Protein AF-A0A7K3XQ22-F1 (afdb_monomer_lite)

Secondary structure (DSSP, 8-state):
--------------GGGB-TTS-B-GGGTT-EEEETTTEEEE------BPPPBTTBPPPB--TTGGGS---

pLDDT: mean 87.52, std 15.36, range [39.09, 98.31]

Foldseek 3Di:
DDDDDDDDDDDDDDVVQQDPLRHGNCLVDQDWDDDPDDDIDRDDDPFDWDDDDPPDDTDTDDSVVSVPDDD

Structure (mmCIF, N/CA/C/O backbone):
data_AF-A0A7K3XQ22-F1
#
_entry.id   AF-A0A7K3XQ22-F1
#
loop_
_atom_site.group_PDB
_atom_site.id
_atom_site.type_symbol
_atom_site.label_atom_id
_atom_site.label_alt_id
_atom_site.label_comp_id
_atom_site.label_asym_id
_atom_site.label_entity_id
_atom_site.label_seq_id
_atom_site.pdbx_PDB_ins_code
_atom_site.Cartn_x
_atom_site.Cartn_y
_atom_site.Cartn_z
_atom_site.occupancy
_atom_site.B_iso_or_equiv
_atom_site.auth_seq_id
_atom_site.auth_comp_id
_atom_site.auth_asym_id
_atom_site.auth_atom_id
_atom_site.pdbx_PDB_model_num
ATOM 1 N N . THR A 1 1 ? -13.867 21.294 -8.964 1.00 90.81 1 THR A N 1
ATOM 2 C CA . THR A 1 1 ? -12.995 20.472 -8.100 1.00 90.81 1 THR A CA 1
ATOM 3 C C . THR A 1 1 ? -12.432 21.329 -6.992 1.00 90.81 1 THR A C 1
ATOM 5 O O . THR A 1 1 ? -12.116 22.481 -7.260 1.00 90.81 1 THR A O 1
ATOM 8 N N . ILE A 1 2 ? -12.331 20.797 -5.774 1.00 97.06 2 ILE A N 1
ATOM 9 C CA . ILE A 1 2 ? -11.715 21.454 -4.611 1.00 97.06 2 ILE A CA 1
ATOM 10 C C . ILE A 1 2 ? -10.655 20.492 -4.063 1.00 97.06 2 ILE A C 1
ATOM 12 O O . ILE A 1 2 ? -10.914 19.291 -4.008 1.00 97.06 2 ILE A O 1
ATOM 16 N N . LEU A 1 3 ? -9.480 21.001 -3.683 1.00 97.00 3 LEU A N 1
ATOM 17 C CA . LEU A 1 3 ? -8.424 20.224 -3.027 1.00 97.00 3 LEU A CA 1
ATOM 18 C C . LEU A 1 3 ? -8.447 20.506 -1.521 1.00 97.00 3 LEU A C 1
ATOM 20 O O . LEU A 1 3 ? -8.325 21.659 -1.111 1.00 97.00 3 LEU A O 1
ATOM 24 N N . ILE A 1 4 ? -8.593 19.457 -0.713 1.00 97.25 4 ILE A N 1
ATOM 25 C CA . ILE A 1 4 ? -8.568 19.528 0.753 1.00 97.25 4 ILE A CA 1
ATOM 26 C C . ILE A 1 4 ? -7.213 19.003 1.237 1.00 97.25 4 ILE A C 1
ATOM 28 O O . ILE A 1 4 ? -6.786 17.932 0.812 1.00 97.25 4 ILE A O 1
ATOM 32 N N . ILE A 1 5 ? -6.553 19.743 2.132 1.00 97.75 5 ILE A N 1
ATOM 33 C CA . ILE A 1 5 ? -5.294 19.340 2.774 1.00 97.75 5 ILE A CA 1
ATOM 34 C C . ILE A 1 5 ? -5.570 19.124 4.262 1.00 97.75 5 ILE A C 1
ATOM 36 O O . ILE A 1 5 ? -6.034 20.034 4.945 1.00 97.75 5 ILE A O 1
ATOM 40 N N . GLY A 1 6 ? -5.277 17.924 4.758 1.00 96.75 6 GLY A N 1
ATOM 41 C CA . GLY A 1 6 ? -5.409 17.552 6.165 1.00 96.75 6 GLY A CA 1
ATOM 42 C C . GLY A 1 6 ? -4.185 16.777 6.643 1.00 96.75 6 GLY A C 1
ATOM 43 O O . GLY A 1 6 ? -3.445 16.219 5.835 1.00 96.75 6 GLY A O 1
ATOM 44 N N . SER A 1 7 ? -3.973 16.754 7.958 1.00 98.00 7 SER A N 1
ATOM 45 C CA . SER A 1 7 ? -2.907 15.980 8.599 1.00 98.00 7 SER A CA 1
ATOM 46 C C . SER A 1 7 ? -3.510 14.811 9.370 1.00 98.00 7 SER A C 1
ATOM 48 O O . SER A 1 7 ? -4.430 15.007 10.170 1.00 98.00 7 SER A O 1
ATOM 50 N N . LEU A 1 8 ? -2.988 13.608 9.141 1.00 96.44 8 LEU A N 1
ATOM 51 C CA . LEU A 1 8 ? -3.400 12.401 9.849 1.00 96.44 8 LEU A CA 1
ATOM 52 C C . LEU A 1 8 ? -3.018 12.502 11.337 1.00 96.44 8 LEU A C 1
ATOM 54 O O . LEU A 1 8 ? -1.873 12.811 11.653 1.00 96.44 8 LEU A O 1
ATOM 58 N N . GLN A 1 9 ? -3.968 12.240 12.241 1.00 98.31 9 GLN A N 1
ATOM 59 C CA . GLN A 1 9 ? -3.741 12.292 13.697 1.00 98.31 9 GLN A CA 1
ATOM 60 C C . GLN A 1 9 ? -3.644 10.901 14.336 1.00 98.31 9 GLN A C 1
ATOM 62 O O . GLN A 1 9 ? -2.839 10.687 15.236 1.00 98.31 9 GLN A O 1
ATOM 67 N N . SER A 1 10 ? -4.453 9.951 13.871 1.00 97.38 10 SER A N 1
ATOM 68 C CA . SER A 1 10 ? -4.459 8.560 14.327 1.00 97.38 10 SER A CA 1
ATOM 69 C C . SER A 1 10 ? -5.053 7.650 13.248 1.00 97.38 10 SER A C 1
ATOM 71 O O . SER A 1 10 ? -5.752 8.123 12.349 1.00 97.38 10 SER A O 1
ATOM 73 N N . ILE A 1 11 ? -4.755 6.350 13.330 1.00 95.19 11 ILE A N 1
ATOM 74 C CA . ILE A 1 11 ? -5.347 5.290 12.502 1.00 95.19 11 ILE A CA 1
ATOM 75 C C . ILE A 1 11 ? -5.848 4.199 13.448 1.00 95.19 11 ILE A C 1
ATOM 77 O O . ILE A 1 11 ? -5.130 3.806 14.365 1.00 95.19 11 ILE A O 1
ATOM 81 N N . GLU A 1 12 ? -7.052 3.698 13.201 1.00 95.94 12 GLU A N 1
ATOM 82 C CA . GLU A 1 12 ? -7.557 2.456 13.780 1.00 95.94 12 GLU A CA 1
ATOM 83 C C . GLU A 1 12 ? -7.514 1.379 12.693 1.00 95.94 12 GLU A C 1
ATOM 85 O O . GLU A 1 12 ? -8.013 1.591 11.586 1.00 95.94 12 GLU A O 1
ATOM 90 N N . LEU A 1 13 ? -6.866 0.252 12.977 1.00 94.44 13 LEU A N 1
ATOM 91 C CA . LEU A 1 13 ? -6.749 -0.863 12.045 1.00 94.44 13 LEU A CA 1
ATOM 92 C C . LEU A 1 13 ? -6.704 -2.198 12.791 1.00 94.44 13 LEU A C 1
ATOM 94 O O . LEU A 1 13 ? -6.339 -2.260 13.963 1.00 94.44 13 LEU A O 1
ATOM 98 N N . ASN A 1 14 ? -7.037 -3.272 12.081 1.00 95.56 14 ASN A N 1
ATOM 99 C CA . ASN A 1 14 ? -6.848 -4.634 12.559 1.00 95.56 14 ASN A CA 1
ATOM 100 C C . ASN A 1 14 ? -5.343 -4.947 12.651 1.00 95.56 14 ASN A C 1
ATOM 102 O O . ASN A 1 14 ? -4.627 -4.875 11.656 1.00 95.56 14 ASN A O 1
ATOM 106 N N . GLU A 1 15 ? -4.841 -5.329 13.824 1.00 94.12 15 GLU A N 1
ATOM 107 C CA . GLU A 1 15 ? -3.411 -5.632 13.993 1.00 94.12 15 GLU A CA 1
ATOM 108 C C . GLU A 1 15 ? -2.947 -6.805 13.112 1.00 94.12 15 GLU A C 1
ATOM 110 O O . GLU A 1 15 ? -1.793 -6.853 12.697 1.00 94.12 15 GLU A O 1
ATOM 115 N N . ASN A 1 16 ? -3.853 -7.713 12.730 1.00 94.88 16 ASN A N 1
ATOM 116 C CA . ASN A 1 16 ? -3.528 -8.890 11.915 1.00 94.88 16 ASN A CA 1
ATOM 117 C C . ASN A 1 16 ? -3.143 -8.563 10.461 1.00 94.88 16 ASN A C 1
ATOM 119 O O . ASN A 1 16 ? -2.619 -9.430 9.749 1.00 94.88 16 ASN A O 1
ATOM 123 N N . ILE A 1 17 ? -3.419 -7.338 10.004 1.00 94.50 17 ILE A N 1
ATOM 124 C CA . ILE A 1 17 ? -3.022 -6.875 8.670 1.00 94.50 17 ILE A CA 1
ATOM 125 C C . ILE A 1 17 ? -1.763 -6.012 8.690 1.00 94.50 17 ILE A C 1
ATOM 127 O O . ILE A 1 17 ? -1.272 -5.661 7.619 1.00 94.50 17 ILE A O 1
ATOM 131 N N . LEU A 1 18 ? -1.227 -5.692 9.871 1.00 94.50 18 LEU A N 1
ATOM 132 C CA . LEU A 1 18 ? -0.013 -4.902 10.027 1.00 94.50 18 LEU A CA 1
ATOM 133 C C . LEU A 1 18 ? 1.217 -5.816 10.073 1.00 94.50 18 LEU A C 1
ATOM 135 O O . LEU A 1 18 ? 1.406 -6.603 10.996 1.00 94.50 18 LEU A O 1
ATOM 139 N N . GLY A 1 19 ? 2.070 -5.703 9.063 1.00 90.50 19 GLY A N 1
ATOM 140 C CA . GLY A 1 19 ? 3.394 -6.308 9.050 1.00 90.50 19 GLY A CA 1
ATOM 141 C C . GLY A 1 19 ? 4.349 -5.602 10.013 1.00 90.50 19 GLY A C 1
ATOM 142 O O . GLY A 1 19 ? 4.213 -4.411 10.291 1.00 90.50 19 GLY A O 1
ATOM 143 N N . ASN A 1 20 ? 5.371 -6.329 10.472 1.00 89.88 20 ASN A N 1
ATOM 144 C CA . ASN A 1 20 ? 6.406 -5.809 11.379 1.00 89.88 20 ASN A CA 1
ATOM 145 C C . ASN A 1 20 ? 7.177 -4.605 10.811 1.00 89.88 20 ASN A C 1
ATOM 147 O O . ASN A 1 20 ? 7.767 -3.836 11.561 1.00 89.88 20 ASN A O 1
ATOM 151 N N . ASP A 1 21 ? 7.189 -4.453 9.489 1.00 88.44 21 ASP A N 1
ATOM 152 C CA . ASP A 1 21 ? 7.823 -3.353 8.766 1.00 88.44 21 ASP A CA 1
ATOM 153 C C . ASP A 1 21 ? 6.852 -2.198 8.449 1.00 88.44 21 ASP A C 1
ATOM 1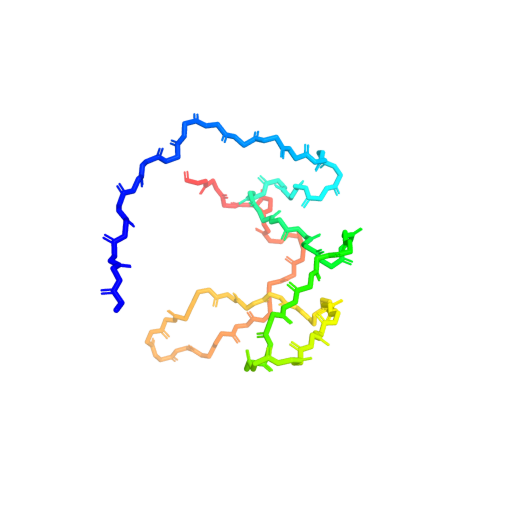55 O O . ASP A 1 21 ? 7.179 -1.302 7.671 1.00 88.44 21 ASP A O 1
ATOM 159 N N . GLY A 1 22 ? 5.643 -2.233 9.017 1.00 91.19 22 GLY A N 1
ATOM 160 C CA . GLY A 1 22 ? 4.585 -1.251 8.787 1.00 91.19 22 GLY A CA 1
ATOM 161 C C . GLY A 1 22 ? 3.771 -1.480 7.511 1.00 91.19 22 GLY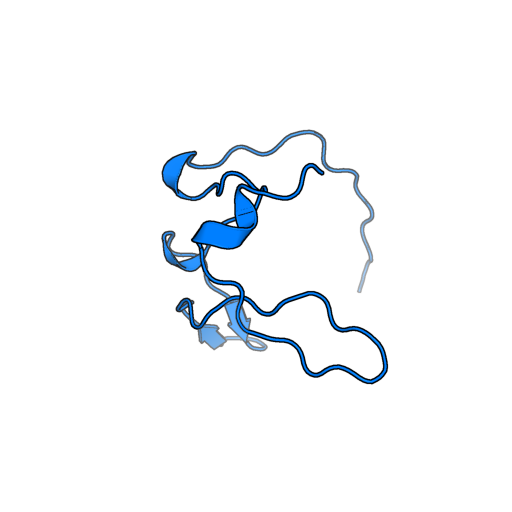 A C 1
ATOM 162 O O . GLY A 1 22 ? 2.898 -0.669 7.200 1.00 91.19 22 GLY A O 1
ATOM 163 N N . PHE A 1 23 ? 4.023 -2.557 6.758 1.00 92.81 23 PHE A N 1
ATOM 164 C CA . PHE A 1 23 ? 3.218 -2.892 5.584 1.00 92.81 23 PHE A CA 1
ATOM 165 C C . PHE A 1 23 ? 1.790 -3.276 5.985 1.00 92.81 23 PHE A C 1
ATOM 167 O O . PHE A 1 23 ? 1.601 -4.086 6.885 1.00 92.81 23 PHE A O 1
ATOM 174 N N . ILE A 1 24 ? 0.786 -2.743 5.289 1.00 94.31 24 ILE A N 1
ATOM 175 C CA . ILE A 1 24 ? -0.622 -3.068 5.535 1.00 94.31 24 ILE A CA 1
ATOM 176 C C . ILE A 1 24 ? -1.122 -3.992 4.422 1.00 94.31 24 ILE A C 1
ATOM 178 O O . ILE A 1 24 ? -1.191 -3.595 3.259 1.00 94.31 24 ILE A O 1
ATOM 182 N N . ALA A 1 25 ? -1.486 -5.218 4.791 1.00 94.06 25 ALA A N 1
ATOM 183 C CA . ALA A 1 25 ? -2.014 -6.250 3.904 1.00 94.06 25 ALA A CA 1
ATOM 184 C C . ALA A 1 25 ? -3.506 -6.014 3.602 1.00 94.06 25 ALA A C 1
ATOM 186 O O . ALA A 1 25 ? -4.382 -6.665 4.174 1.00 94.06 25 ALA A O 1
ATOM 187 N N . LEU A 1 26 ? -3.797 -5.028 2.745 1.00 94.19 26 LEU A N 1
ATOM 188 C CA . LEU A 1 26 ? -5.164 -4.595 2.422 1.00 94.19 26 LEU A CA 1
ATOM 189 C C . LEU A 1 26 ? -6.030 -5.704 1.815 1.00 94.19 26 LEU A C 1
ATOM 191 O O . LEU A 1 26 ? -7.239 -5.673 2.005 1.00 94.19 26 LEU A O 1
ATOM 195 N N . GLU A 1 27 ? -5.430 -6.679 1.132 1.00 94.00 27 GLU A N 1
ATOM 196 C CA . GLU A 1 27 ? -6.126 -7.823 0.533 1.00 94.00 27 GLU A CA 1
ATOM 197 C C . GLU A 1 27 ? -6.736 -8.777 1.563 1.00 94.00 27 GLU A C 1
ATOM 199 O O . GLU A 1 27 ? -7.626 -9.560 1.239 1.00 94.00 27 GLU A O 1
ATOM 204 N N . LYS A 1 28 ? -6.246 -8.739 2.808 1.00 94.06 28 LYS A N 1
ATOM 205 C CA . LYS A 1 28 ? -6.811 -9.521 3.915 1.00 94.06 28 LYS A CA 1
ATOM 206 C C . LYS A 1 28 ? -8.094 -8.904 4.464 1.00 94.06 28 LYS A C 1
ATOM 208 O O . LYS A 1 28 ? -8.799 -9.555 5.228 1.00 94.06 28 LYS A O 1
ATOM 213 N N . GLU A 1 29 ? -8.389 -7.671 4.071 1.00 93.00 29 GLU A N 1
ATOM 214 C CA . GLU A 1 29 ? -9.645 -6.988 4.335 1.00 93.00 29 GLU A CA 1
ATOM 215 C C . GLU A 1 29 ? -10.407 -6.807 3.014 1.00 93.00 29 GLU A C 1
ATOM 217 O O . GLU A 1 29 ? -9.849 -6.878 1.922 1.00 93.00 29 GLU A O 1
ATOM 222 N N . ASN A 1 30 ? -11.708 -6.528 3.081 1.00 92.00 30 ASN A N 1
ATOM 223 C CA . ASN A 1 30 ? -12.529 -6.296 1.884 1.00 92.00 30 ASN A CA 1
ATOM 224 C C . ASN A 1 30 ? -12.324 -4.884 1.299 1.00 92.00 30 ASN A C 1
ATOM 226 O O . ASN A 1 30 ? -13.286 -4.170 1.008 1.00 92.00 30 ASN A O 1
ATOM 230 N N . VAL A 1 31 ? -11.068 -4.454 1.166 1.00 94.81 31 VAL A N 1
ATOM 231 C CA . VAL A 1 31 ? -10.710 -3.149 0.608 1.00 94.81 31 VAL A CA 1
ATOM 232 C C . VAL A 1 31 ? -10.905 -3.178 -0.903 1.00 94.81 31 VAL A C 1
ATOM 234 O O . VAL A 1 31 ? -10.368 -4.036 -1.607 1.00 94.81 31 VAL A O 1
ATOM 237 N N . LEU A 1 32 ? -11.671 -2.205 -1.397 1.00 95.81 32 LEU A N 1
ATOM 238 C CA . LEU A 1 32 ? -11.993 -2.054 -2.810 1.00 95.81 32 LEU A CA 1
ATOM 239 C C . LEU A 1 32 ? -11.213 -0.898 -3.433 1.00 95.81 32 LEU A C 1
ATOM 241 O O . LEU A 1 32 ? -11.011 0.147 -2.814 1.00 95.81 32 LEU A O 1
ATOM 245 N N . VAL A 1 33 ? -10.840 -1.068 -4.698 1.00 96.19 33 VAL A N 1
ATOM 246 C CA . VAL A 1 33 ? -10.244 -0.015 -5.524 1.00 96.19 33 VAL A CA 1
ATOM 247 C C . VAL A 1 33 ? -11.302 0.529 -6.476 1.00 96.19 33 VAL A C 1
ATOM 249 O O . VAL A 1 33 ? -11.976 -0.239 -7.162 1.00 96.19 33 VAL A O 1
ATOM 252 N N . SER A 1 34 ? -11.437 1.856 -6.527 1.00 95.75 34 SER A N 1
ATOM 253 C CA . SER A 1 34 ? -12.311 2.525 -7.494 1.00 95.75 34 SER A CA 1
ATOM 254 C C . SER A 1 34 ? -11.674 2.546 -8.883 1.00 95.75 34 SER A C 1
ATOM 256 O O . SER A 1 34 ? -10.504 2.900 -9.040 1.00 95.75 34 SER A O 1
ATOM 258 N N . GLY A 1 35 ? -12.462 2.189 -9.892 1.00 95.94 35 GLY A N 1
ATOM 259 C CA . GLY A 1 35 ? -12.089 2.199 -11.297 1.00 95.94 35 GLY A CA 1
ATOM 260 C C . GLY A 1 35 ? -13.043 3.043 -12.126 1.00 95.94 35 GLY A C 1
ATOM 261 O O . GLY A 1 35 ? -13.955 2.515 -12.756 1.00 95.94 35 GLY A O 1
ATOM 262 N N . GLY A 1 36 ? -12.806 4.351 -12.170 1.00 94.19 36 GLY A N 1
ATOM 263 C CA . GLY A 1 36 ? -13.621 5.274 -12.957 1.00 94.19 36 GLY A CA 1
ATOM 264 C C . GLY A 1 36 ? -14.878 5.725 -12.215 1.00 94.19 36 GLY A C 1
ATOM 265 O O . GLY A 1 36 ? -14.796 6.127 -11.057 1.00 94.19 36 GLY A O 1
ATOM 266 N N . LEU A 1 37 ? -16.018 5.741 -12.911 1.00 95.56 37 LEU A N 1
ATOM 267 C CA . LEU A 1 37 ? -17.275 6.273 -12.368 1.00 95.56 37 LEU A CA 1
ATOM 268 C C . LEU A 1 37 ? -18.070 5.238 -11.563 1.00 95.56 37 LEU A C 1
ATOM 270 O O . LEU A 1 37 ? -18.713 5.608 -10.586 1.00 95.56 37 LEU A O 1
ATOM 274 N N . ASP A 1 38 ? -18.043 3.976 -11.981 1.00 96.06 38 ASP A N 1
ATOM 275 C CA . ASP A 1 38 ? -18.929 2.917 -11.485 1.00 96.06 38 ASP A CA 1
ATOM 276 C C . ASP A 1 38 ? -18.250 1.539 -11.358 1.00 96.06 38 ASP A C 1
ATOM 278 O O . ASP A 1 38 ? -18.890 0.562 -10.968 1.00 96.06 38 ASP A O 1
ATOM 282 N N . GLY A 1 39 ? -16.950 1.448 -11.649 1.00 97.38 39 GLY A N 1
ATOM 283 C CA . GLY A 1 39 ? -16.166 0.227 -11.493 1.00 97.38 39 GLY A CA 1
ATOM 284 C C . GLY A 1 39 ? -15.559 0.089 -10.097 1.00 97.38 39 GLY A C 1
ATOM 285 O O . GLY A 1 39 ? -15.017 1.049 -9.546 1.00 97.38 39 GLY A O 1
ATOM 286 N N . TYR A 1 40 ? -15.580 -1.131 -9.559 1.00 97.12 40 TYR A N 1
ATOM 287 C CA . TYR A 1 40 ? -14.928 -1.488 -8.298 1.00 97.12 40 TYR A CA 1
ATOM 288 C C . TYR A 1 40 ? -14.212 -2.829 -8.443 1.00 97.12 40 TYR A C 1
ATOM 290 O O . TYR A 1 40 ? -14.755 -3.761 -9.037 1.00 97.12 40 TYR A O 1
ATOM 298 N N . TYR A 1 41 ? -13.012 -2.932 -7.878 1.00 96.12 41 TYR A N 1
ATOM 299 C CA . TYR A 1 41 ? -12.189 -4.140 -7.930 1.00 96.12 41 TYR A CA 1
ATOM 300 C C . TYR 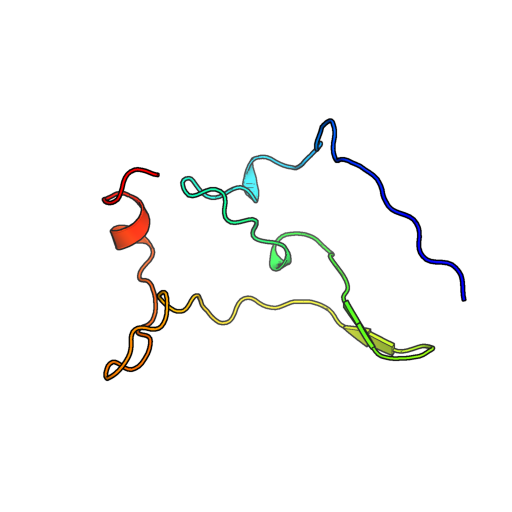A 1 41 ? -11.810 -4.594 -6.522 1.00 96.12 41 TYR A C 1
ATOM 302 O O . TYR A 1 41 ? -11.462 -3.765 -5.677 1.00 96.12 41 TYR A O 1
ATOM 310 N N . SER A 1 42 ? -11.852 -5.908 -6.286 1.00 95.50 42 SER A N 1
ATOM 311 C CA . SER A 1 42 ? -11.198 -6.526 -5.131 1.00 95.50 42 SER A CA 1
ATOM 312 C C . SER A 1 42 ? -9.680 -6.493 -5.303 1.00 95.50 42 SER A C 1
ATOM 314 O O . SER A 1 42 ? -9.170 -6.342 -6.415 1.00 95.50 42 SER A O 1
ATOM 316 N N . THR A 1 43 ? -8.953 -6.654 -4.203 1.00 94.19 43 THR A N 1
ATOM 317 C CA . THR A 1 43 ? -7.490 -6.707 -4.215 1.00 94.19 43 THR A CA 1
ATOM 318 C C . THR A 1 43 ? -6.996 -8.137 -4.003 1.00 94.19 43 THR A C 1
ATOM 320 O O . THR A 1 43 ? -7.628 -8.929 -3.310 1.00 94.19 43 THR A O 1
ATOM 323 N N . GLU A 1 44 ? -5.872 -8.474 -4.632 1.00 94.88 44 GLU A N 1
ATOM 324 C CA . GLU A 1 44 ? -5.147 -9.731 -4.436 1.00 94.88 44 GLU A CA 1
ATOM 325 C C . GLU A 1 44 ? -3.661 -9.398 -4.280 1.00 94.88 44 GLU A C 1
ATOM 327 O O . GLU A 1 44 ? -3.119 -8.561 -5.011 1.00 94.88 44 GLU A O 1
ATOM 332 N N . PHE A 1 45 ? -2.994 -10.031 -3.316 1.00 92.62 45 PHE A N 1
ATOM 333 C CA . PHE A 1 45 ? -1.567 -9.823 -3.110 1.00 92.62 45 PHE A CA 1
ATOM 334 C C . PHE A 1 45 ? -0.744 -10.620 -4.119 1.00 92.62 45 PHE A C 1
ATOM 336 O O . PHE A 1 45 ? -0.743 -11.847 -4.112 1.00 92.62 45 PHE A O 1
ATOM 343 N N . ILE A 1 46 ? 0.007 -9.906 -4.955 1.00 92.81 46 ILE A N 1
ATOM 344 C CA . ILE A 1 46 ? 0.897 -10.509 -5.958 1.00 92.81 46 ILE A CA 1
ATOM 345 C C . ILE A 1 46 ? 2.322 -10.667 -5.405 1.00 92.81 46 ILE A C 1
ATOM 347 O O . ILE A 1 46 ? 2.995 -11.661 -5.665 1.00 92.81 46 ILE A O 1
ATOM 351 N N . GLY A 1 47 ? 2.804 -9.677 -4.652 1.00 91.06 47 GLY A N 1
ATOM 352 C CA . GLY A 1 47 ? 4.165 -9.644 -4.122 1.00 91.06 47 GLY A CA 1
ATOM 353 C C . GLY A 1 47 ? 4.629 -8.224 -3.812 1.00 91.06 47 GLY A C 1
ATOM 354 O O . GLY A 1 47 ? 3.991 -7.242 -4.193 1.00 91.06 47 GLY A O 1
ATOM 355 N N . ARG A 1 48 ? 5.772 -8.105 -3.129 1.00 90.19 48 ARG A N 1
ATOM 356 C CA . ARG A 1 48 ? 6.433 -6.820 -2.861 1.00 90.19 48 ARG A CA 1
ATOM 357 C C . ARG A 1 48 ? 7.765 -6.764 -3.584 1.00 90.19 48 ARG A C 1
ATOM 359 O O . ARG A 1 48 ? 8.530 -7.721 -3.542 1.00 90.19 48 ARG A O 1
ATOM 366 N N . LEU A 1 49 ? 8.046 -5.632 -4.217 1.00 91.69 49 LEU A N 1
ATOM 367 C CA . LEU A 1 49 ? 9.319 -5.373 -4.879 1.00 91.69 49 LEU A CA 1
ATOM 368 C C . LEU A 1 49 ? 10.204 -4.496 -3.995 1.00 91.69 49 LEU A C 1
ATOM 370 O O . LEU A 1 49 ? 9.721 -3.577 -3.330 1.00 91.69 49 LEU A O 1
ATOM 374 N N . GLY A 1 50 ? 11.504 -4.782 -4.000 1.00 88.88 50 GLY A N 1
ATOM 375 C CA . GLY A 1 50 ? 12.513 -3.974 -3.331 1.00 88.88 50 GLY A CA 1
ATOM 376 C C . GLY A 1 50 ? 12.588 -2.562 -3.907 1.00 88.88 50 GLY A C 1
ATOM 377 O O . GLY A 1 50 ? 12.242 -2.321 -5.064 1.00 88.88 50 GLY A O 1
ATOM 378 N N . ASN A 1 51 ? 13.083 -1.617 -3.104 1.00 86.75 51 ASN A N 1
ATOM 379 C CA . ASN A 1 51 ? 13.304 -0.256 -3.582 1.00 86.75 51 ASN A CA 1
ATOM 380 C C . ASN A 1 51 ? 14.248 -0.258 -4.797 1.00 86.75 51 ASN A C 1
ATOM 382 O O . ASN A 1 51 ? 15.372 -0.765 -4.715 1.00 86.75 51 ASN A O 1
ATOM 386 N N . ALA A 1 52 ? 13.796 0.330 -5.905 1.00 89.19 52 ALA A N 1
ATOM 387 C CA . ALA A 1 52 ? 14.561 0.387 -7.139 1.00 89.19 52 ALA A CA 1
ATOM 388 C C . ALA A 1 52 ? 15.825 1.236 -6.949 1.00 89.19 52 ALA A C 1
ATOM 390 O O . ALA A 1 52 ? 15.779 2.346 -6.415 1.00 89.19 52 ALA A O 1
ATOM 391 N N . LYS A 1 53 ? 16.967 0.727 -7.416 1.00 89.88 53 LYS A N 1
ATOM 392 C CA . LYS A 1 53 ? 18.236 1.463 -7.431 1.00 89.88 53 LYS A CA 1
ATOM 393 C C . LYS A 1 53 ? 18.724 1.602 -8.869 1.00 89.88 53 LYS A C 1
ATOM 395 O O . LYS A 1 53 ? 18.582 0.645 -9.631 1.00 89.88 53 LYS A O 1
ATOM 400 N N . PRO A 1 54 ? 19.337 2.738 -9.252 1.00 94.00 54 PRO A N 1
ATOM 401 C CA . PRO A 1 54 ? 19.926 2.881 -10.578 1.00 94.00 54 PRO A CA 1
ATOM 402 C C . PRO A 1 54 ? 20.845 1.699 -10.910 1.00 94.00 54 PRO A C 1
ATOM 404 O O . PRO A 1 54 ? 21.655 1.282 -10.081 1.00 94.00 54 PRO A O 1
ATOM 407 N N . GLY A 1 55 ? 20.677 1.137 -12.106 1.00 92.62 55 GLY A N 1
ATOM 408 C CA . GLY A 1 55 ? 21.454 -0.012 -12.575 1.00 92.62 55 GLY A CA 1
ATOM 409 C C . GLY A 1 55 ? 21.056 -1.374 -11.992 1.00 92.62 55 GLY A C 1
ATOM 410 O O . GLY A 1 55 ? 21.690 -2.358 -12.349 1.00 92.62 55 GLY A O 1
ATOM 411 N N . ASN A 1 56 ? 20.026 -1.463 -11.140 1.00 89.62 56 ASN A N 1
ATOM 412 C CA . ASN A 1 56 ? 19.565 -2.727 -10.561 1.00 89.62 56 ASN A CA 1
ATOM 413 C C . ASN A 1 56 ? 18.053 -2.900 -10.741 1.00 89.62 56 ASN A C 1
ATOM 415 O O . ASN A 1 56 ? 17.270 -2.032 -10.351 1.00 89.62 56 ASN A O 1
ATOM 419 N N . TRP A 1 57 ? 17.639 -4.043 -11.289 1.00 88.69 57 TRP A N 1
ATOM 420 C CA . TRP A 1 57 ? 16.225 -4.414 -11.337 1.00 88.69 57 TRP A CA 1
ATOM 421 C C . TRP A 1 57 ? 15.703 -4.729 -9.927 1.00 88.69 57 TRP A C 1
ATOM 423 O O . TRP A 1 57 ? 16.413 -5.393 -9.167 1.00 88.69 57 TRP A O 1
ATOM 433 N N . PRO A 1 58 ? 14.488 -4.277 -9.559 1.00 89.00 58 PRO A N 1
ATOM 434 C CA . PRO A 1 58 ? 13.882 -4.627 -8.280 1.00 89.00 58 PRO A CA 1
ATOM 435 C C . PRO A 1 58 ? 13.699 -6.138 -8.160 1.00 89.00 58 PRO A C 1
ATOM 437 O O . PRO A 1 58 ? 13.126 -6.772 -9.045 1.00 89.00 58 PRO A O 1
ATOM 440 N N . THR A 1 59 ? 14.166 -6.705 -7.055 1.00 88.88 59 THR A N 1
ATOM 441 C CA . THR A 1 59 ? 13.917 -8.103 -6.707 1.00 88.88 59 THR A CA 1
ATOM 442 C C . THR A 1 59 ? 12.683 -8.207 -5.825 1.00 88.88 59 THR A C 1
ATOM 444 O O . THR A 1 59 ? 12.330 -7.259 -5.115 1.00 88.88 59 THR A O 1
ATOM 447 N N . THR A 1 60 ? 12.025 -9.362 -5.855 1.00 89.00 60 THR A N 1
ATOM 448 C CA . THR A 1 60 ? 10.973 -9.677 -4.889 1.00 89.00 60 THR A CA 1
ATOM 449 C C . THR A 1 60 ? 11.558 -9.654 -3.481 1.00 89.00 60 THR A C 1
ATOM 451 O O . THR A 1 60 ? 12.648 -10.173 -3.246 1.00 89.00 60 THR A O 1
ATOM 454 N N . ILE A 1 61 ? 10.842 -9.024 -2.554 1.00 85.19 61 ILE A N 1
ATOM 455 C CA . ILE A 1 61 ? 11.171 -9.061 -1.134 1.00 85.19 61 ILE A CA 1
ATOM 456 C C . ILE A 1 61 ? 10.642 -10.383 -0.585 1.00 85.19 61 ILE A C 1
ATOM 458 O O . ILE A 1 61 ? 9.430 -10.572 -0.471 1.00 85.19 61 ILE A O 1
ATOM 462 N N . GLU A 1 62 ? 11.552 -11.284 -0.235 1.00 70.50 62 GLU A N 1
ATOM 463 C CA . GLU A 1 62 ? 11.219 -12.468 0.551 1.00 70.50 62 GLU A CA 1
ATOM 464 C C . GLU A 1 62 ? 10.855 -12.035 1.979 1.00 70.50 62 GLU A C 1
ATOM 466 O O . GLU A 1 62 ? 11.535 -11.200 2.583 1.00 70.50 62 GLU A O 1
ATOM 471 N N . VAL A 1 63 ? 9.799 -12.621 2.552 1.00 58.38 63 VAL A N 1
ATOM 472 C CA . VAL A 1 63 ? 9.238 -12.244 3.871 1.00 58.38 63 VAL A CA 1
ATOM 473 C C . VAL A 1 63 ? 10.292 -12.273 4.999 1.00 58.38 63 VAL A C 1
ATOM 475 O O . VAL A 1 63 ? 10.169 -11.560 5.992 1.00 58.38 63 VAL A O 1
ATOM 478 N N . ASN A 1 64 ? 11.378 -13.031 4.824 1.00 49.78 64 ASN A N 1
ATOM 479 C CA . ASN A 1 64 ? 12.466 -13.164 5.793 1.00 49.78 64 ASN A CA 1
ATOM 480 C C . ASN A 1 64 ? 13.438 -11.964 5.841 1.00 49.78 64 ASN A C 1
ATOM 482 O O . ASN A 1 64 ? 14.063 -11.747 6.879 1.00 49.78 64 ASN A O 1
ATOM 486 N N . GLU A 1 65 ? 13.571 -11.165 4.774 1.00 51.81 65 GLU A N 1
ATOM 487 C CA . GLU A 1 65 ? 14.520 -10.033 4.735 1.00 51.81 65 GLU A CA 1
ATOM 488 C C . GLU A 1 65 ? 14.020 -8.790 5.489 1.00 51.81 65 GLU A C 1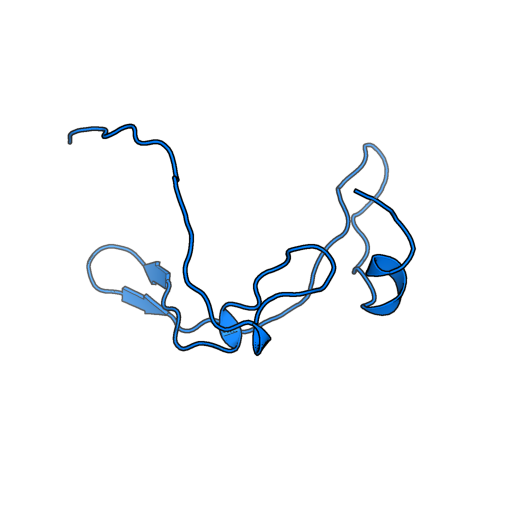
ATOM 490 O O . GLU A 1 6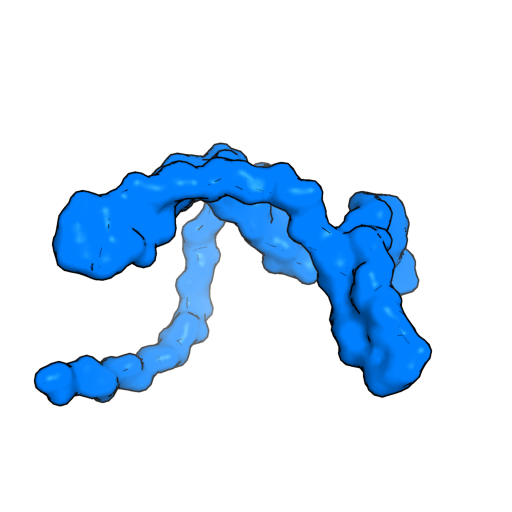5 ? 14.825 -7.971 5.942 1.00 51.81 65 GLU A O 1
ATOM 495 N N . LEU A 1 66 ? 12.706 -8.672 5.694 1.00 52.72 66 LEU A N 1
ATOM 496 C CA . LEU A 1 66 ? 12.070 -7.556 6.405 1.00 52.72 66 LEU A CA 1
ATOM 497 C C . LEU A 1 66 ? 12.455 -7.482 7.893 1.00 52.72 66 LEU A C 1
ATOM 499 O O . LEU A 1 66 ? 12.435 -6.404 8.474 1.00 52.72 66 LEU A O 1
ATOM 503 N N . ASN A 1 67 ? 12.885 -8.59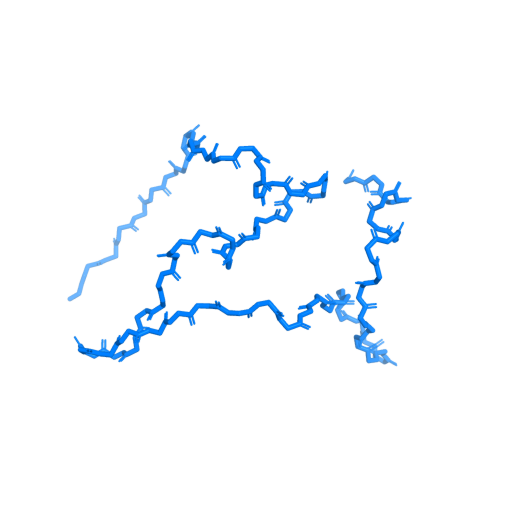5 8.496 1.00 46.28 67 ASN A N 1
ATOM 504 C CA . ASN A 1 67 ? 13.283 -8.658 9.909 1.00 46.28 67 ASN A CA 1
ATOM 505 C C . ASN A 1 67 ? 14.744 -8.225 10.166 1.00 46.28 67 ASN A C 1
ATOM 507 O O . ASN A 1 67 ? 15.211 -8.294 11.300 1.00 46.28 67 ASN A O 1
ATOM 511 N N . SER A 1 68 ? 15.490 -7.828 9.126 1.00 45.62 68 SER A N 1
ATOM 512 C CA . SER A 1 68 ? 16.943 -7.589 9.204 1.00 45.62 68 SER A CA 1
ATOM 513 C C . SER A 1 68 ? 17.378 -6.134 9.005 1.00 45.62 68 SER A C 1
ATOM 515 O O . SER A 1 68 ? 18.541 -5.808 9.251 1.00 45.62 68 SER A O 1
ATOM 517 N N . LYS A 1 69 ? 16.472 -5.244 8.583 1.00 45.94 69 LYS A N 1
ATOM 518 C CA . LYS A 1 69 ? 16.761 -3.814 8.432 1.00 45.94 69 LYS A CA 1
ATOM 519 C C . LYS A 1 69 ? 15.949 -3.007 9.439 1.00 45.94 69 LYS A C 1
ATOM 521 O O . LYS A 1 69 ? 14.724 -3.038 9.354 1.00 45.94 69 LYS A O 1
ATOM 526 N N . PRO A 1 70 ? 16.602 -2.290 10.370 1.00 39.09 70 PRO A N 1
ATOM 527 C CA . PRO A 1 70 ? 15.896 -1.312 11.174 1.00 39.09 70 PRO A CA 1
ATOM 528 C C . PRO A 1 70 ? 15.420 -0.171 10.266 1.00 39.09 70 PRO A C 1
ATOM 530 O O . PRO A 1 70 ? 16.036 0.102 9.229 1.00 39.09 70 PRO A O 1
ATOM 533 N N . ILE A 1 71 ? 14.310 0.447 10.668 1.00 50.19 71 ILE A N 1
ATOM 534 C CA . ILE A 1 71 ? 13.801 1.711 10.120 1.00 50.19 71 ILE A CA 1
ATOM 535 C C . ILE A 1 71 ? 14.842 2.811 10.356 1.00 50.19 71 ILE A C 1
ATOM 537 O O . ILE A 1 71 ? 15.402 2.845 11.478 1.00 50.19 71 ILE A O 1
#

Radius of gyration: 16.25 Å; chains: 1; bounding box: 40×35×27 Å

Sequence (71 aa):
TILIIGSLQSIELNENILGNDGFIALEKENVLVSGGLDGYYSTEFIGRLGNAKPGNWPTTIEVNELNSKPI